Protein AF-A0A953U7W6-F1 (afdb_monomer)

Secondary structure (DSSP, 8-state):
-EEE-HHHHHHHHHTT-HHHHHHH-SS-EEEEHHHHHHHHSSTTSHHHHHHHHHHHTTSEEEE----HHHHHHHHHHHT--HHHHHHHHHHHHTT-SEEE---HHHHHHHHHHT--EE-HHHHHHHHHHTTSS-HHHHHHHHHHHHHHS---HHHHHHHHHHHHS--

Nearest PDB structures (foldseek):
  7by2-assembly1_B-2  TM=7.318E-01  e=6.320E-03  Klebsiella pneumoniae
  5h4g-assembly1_B  TM=7.131E-01  e=9.684E-03  Pyrococcus horikoshii OT3
  7km3-assembly1_H  TM=3.844E-01  e=1.058E+00  Chlamydia trachomatis D/UW-3/CX
  4gyr-assembly1_B  TM=2.611E-01  e=1.116E+00  Granulibacter bethesdensis CGDNIH1
  8q42-assembly1_B  TM=3.174E-01  e=6.490E+00  Thermoanaerobacter brockii subsp. finnii Ako-1

Solvent-accessible surface area (backbone atoms only — not comparable to full-atom values): 8780 Å² total; per-residue (Å²): 67,36,27,29,19,43,63,14,50,47,42,26,27,63,34,69,40,43,67,63,50,63,73,71,45,93,50,58,37,34,29,22,54,59,21,51,48,66,50,50,65,54,83,81,45,72,30,22,52,52,52,48,49,33,42,76,70,62,61,33,40,80,45,80,70,80,62,58,68,60,27,55,47,44,22,67,78,51,70,39,53,70,33,47,21,35,21,53,51,42,28,62,75,67,61,32,69,28,33,32,41,60,49,69,49,56,44,51,50,28,63,77,70,71,45,51,68,38,32,41,67,53,50,52,49,52,39,33,59,70,62,78,38,54,49,71,56,48,53,53,33,50,51,42,35,60,75,73,48,95,71,55,67,70,59,53,53,55,50,49,58,60,43,68,49,81,104

Sequence (167 aa):
MIVFDASTLILIAKAELLDLFLAEIALKAAIPMEVAKECCGVRKSLDALLIQKALDELRLKVIAVKNRKLVGKLQGDFGLGRGEAEAIVLALAEKAQVLGIDDKNGINACKLLGIPFTTAIGILVRSREKGLLASSEALTKLTALAKHGRYKESILEDARRKLETRP

Mean predicted aligned error: 3.25 Å

Structure (mmCIF, N/CA/C/O backbone):
data_AF-A0A953U7W6-F1
#
_entry.id   AF-A0A953U7W6-F1
#
loop_
_atom_site.group_PDB
_atom_site.id
_atom_site.type_symbol
_atom_site.label_atom_id
_atom_site.label_alt_id
_atom_site.label_comp_id
_atom_site.label_asym_id
_atom_site.label_entity_id
_atom_site.label_seq_id
_atom_site.pdbx_PDB_ins_code
_atom_site.Cartn_x
_atom_site.Cartn_y
_atom_site.Cartn_z
_atom_site.occupancy
_atom_site.B_iso_or_equiv
_atom_site.auth_seq_id
_atom_site.auth_comp_id
_atom_site.auth_asym_id
_atom_site.auth_atom_id
_atom_site.pdbx_PDB_model_num
ATOM 1 N N . MET A 1 1 ? -4.383 -8.388 -8.190 1.00 94.62 1 MET A N 1
ATOM 2 C CA . MET A 1 1 ? -3.551 -8.115 -7.015 1.00 94.62 1 MET A CA 1
ATOM 3 C C . MET A 1 1 ? -3.542 -6.640 -6.655 1.00 94.62 1 MET A C 1
ATOM 5 O O . MET A 1 1 ? -3.856 -5.813 -7.507 1.00 94.62 1 MET A O 1
ATOM 9 N N . ILE A 1 2 ? -3.124 -6.347 -5.427 1.00 97.88 2 ILE A N 1
ATOM 10 C CA . ILE A 1 2 ? -2.581 -5.054 -5.015 1.00 97.88 2 ILE A CA 1
ATOM 11 C C . ILE A 1 2 ? -1.050 -5.123 -5.051 1.00 97.88 2 ILE A C 1
ATOM 13 O O . ILE A 1 2 ? -0.464 -6.137 -4.663 1.00 97.88 2 ILE A O 1
ATOM 17 N N . VAL A 1 3 ? -0.410 -4.063 -5.535 1.00 98.38 3 VAL A N 1
ATOM 18 C CA . VAL A 1 3 ? 1.039 -3.858 -5.396 1.00 98.38 3 VAL A CA 1
ATOM 19 C C . VAL A 1 3 ? 1.258 -2.727 -4.401 1.00 98.38 3 VAL A C 1
ATOM 21 O O . VAL A 1 3 ? 0.439 -1.818 -4.347 1.00 98.38 3 VAL A O 1
ATOM 24 N N . PHE A 1 4 ? 2.327 -2.774 -3.616 1.00 98.38 4 PHE A N 1
ATOM 25 C CA . PHE A 1 4 ? 2.705 -1.687 -2.718 1.00 98.38 4 PHE A CA 1
ATOM 26 C C . PHE A 1 4 ? 4.072 -1.114 -3.076 1.00 98.38 4 PHE A C 1
ATOM 28 O O . PHE A 1 4 ? 5.003 -1.854 -3.411 1.00 98.38 4 PHE A O 1
ATOM 35 N N . ASP A 1 5 ? 4.189 0.204 -2.972 1.00 97.62 5 ASP A N 1
ATOM 36 C CA . ASP A 1 5 ? 5.468 0.861 -2.762 1.00 97.62 5 ASP A CA 1
ATOM 37 C C . ASP A 1 5 ? 5.883 0.790 -1.275 1.00 97.62 5 ASP A C 1
ATOM 39 O O . ASP A 1 5 ? 5.157 0.266 -0.423 1.00 97.62 5 ASP A O 1
ATOM 43 N N . ALA A 1 6 ? 7.074 1.299 -0.953 1.00 96.25 6 ALA A N 1
ATOM 44 C CA . ALA A 1 6 ? 7.547 1.320 0.428 1.00 96.25 6 ALA A CA 1
ATOM 45 C C . ALA A 1 6 ? 6.770 2.326 1.287 1.00 96.25 6 ALA A C 1
ATOM 47 O O . ALA A 1 6 ? 6.458 2.022 2.438 1.00 96.25 6 ALA A O 1
ATOM 48 N N . SER A 1 7 ? 6.424 3.496 0.737 1.00 93.81 7 SER A N 1
ATOM 49 C CA . SER A 1 7 ? 5.806 4.578 1.505 1.00 93.81 7 SER A CA 1
ATOM 50 C C . SER A 1 7 ? 4.478 4.142 2.124 1.00 93.81 7 SER A C 1
ATOM 52 O O . SER A 1 7 ? 4.327 4.185 3.349 1.00 93.81 7 SER A O 1
ATOM 54 N N . THR A 1 8 ? 3.554 3.618 1.318 1.00 97.19 8 THR A N 1
ATOM 55 C CA . THR A 1 8 ? 2.254 3.152 1.796 1.00 97.19 8 THR A CA 1
ATOM 56 C C . THR A 1 8 ? 2.407 1.956 2.719 1.00 97.19 8 THR A C 1
ATOM 58 O O . THR A 1 8 ? 1.775 1.930 3.775 1.00 97.19 8 THR A O 1
ATOM 61 N N . LEU A 1 9 ? 3.249 0.978 2.360 1.00 97.31 9 LEU A N 1
ATOM 62 C CA . LEU A 1 9 ? 3.408 -0.242 3.151 1.00 97.31 9 LEU A CA 1
ATOM 63 C C . LEU A 1 9 ? 3.933 0.051 4.560 1.00 97.31 9 LEU A C 1
ATOM 65 O O . LEU A 1 9 ? 3.394 -0.457 5.544 1.00 97.31 9 LEU A O 1
ATOM 69 N N . ILE A 1 10 ? 4.953 0.904 4.664 1.00 95.75 10 ILE A N 1
ATOM 70 C CA . ILE A 1 10 ? 5.526 1.322 5.943 1.00 95.75 10 ILE A CA 1
ATOM 71 C C . ILE A 1 10 ? 4.491 2.105 6.753 1.00 95.75 10 ILE A C 1
ATOM 73 O O . ILE A 1 10 ? 4.347 1.869 7.951 1.00 95.75 10 ILE A O 1
ATOM 77 N N . LEU A 1 11 ? 3.739 3.014 6.126 1.00 96.88 11 LEU A N 1
ATOM 78 C CA . LEU A 1 11 ? 2.732 3.822 6.818 1.00 96.88 11 LEU A CA 1
ATOM 79 C C . LEU A 1 11 ? 1.598 2.971 7.398 1.00 96.88 11 LEU A C 1
ATOM 81 O O . LEU A 1 11 ? 1.262 3.133 8.572 1.00 96.88 11 LEU A O 1
ATOM 85 N N . ILE A 1 12 ? 1.044 2.028 6.629 1.00 97.31 12 ILE A N 1
ATOM 86 C CA . ILE A 1 12 ? -0.002 1.132 7.145 1.00 97.31 12 ILE A CA 1
ATOM 87 C C . ILE A 1 12 ? 0.544 0.144 8.181 1.00 97.31 12 ILE A C 1
ATOM 89 O O . ILE A 1 12 ? -0.189 -0.235 9.090 1.00 97.31 12 ILE A O 1
ATOM 93 N N . ALA A 1 13 ? 1.821 -0.244 8.106 1.00 96.38 13 ALA A N 1
ATOM 94 C CA . ALA A 1 13 ? 2.460 -1.049 9.145 1.00 96.38 13 ALA A CA 1
ATOM 95 C C . ALA A 1 13 ? 2.645 -0.250 10.446 1.00 96.38 13 ALA A C 1
ATOM 97 O O . ALA A 1 13 ? 2.294 -0.736 11.516 1.00 96.38 13 ALA A O 1
ATOM 98 N N . LYS A 1 14 ? 3.113 1.003 10.364 1.00 95.06 14 LYS A N 1
ATOM 99 C CA . LYS A 1 14 ? 3.263 1.906 11.521 1.00 95.06 14 LYS A CA 1
ATOM 100 C C . LYS A 1 14 ? 1.932 2.278 12.168 1.00 95.06 14 LYS A C 1
ATOM 102 O O . LYS A 1 14 ? 1.887 2.510 13.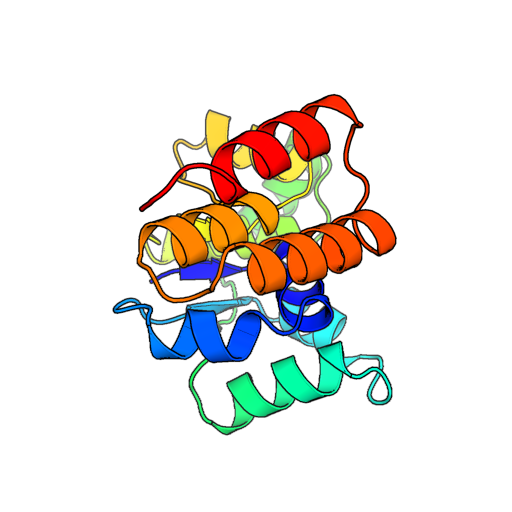370 1.00 95.06 14 LYS A O 1
ATOM 107 N N . ALA A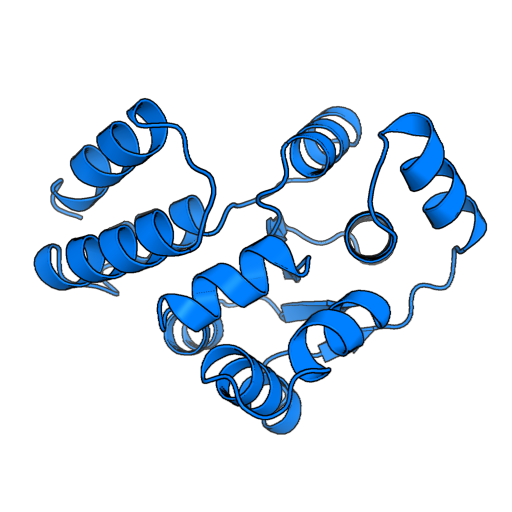 1 15 ? 0.864 2.339 11.380 1.00 95.81 15 ALA A N 1
ATOM 108 C CA . ALA A 1 15 ? -0.489 2.496 11.892 1.00 95.81 15 ALA A CA 1
ATOM 109 C C . ALA A 1 15 ? -1.091 1.171 12.389 1.00 95.81 15 ALA A C 1
ATOM 111 O O . ALA A 1 15 ? -2.235 1.172 12.814 1.00 95.81 15 ALA A O 1
ATOM 112 N N . GLU A 1 16 ? -0.378 0.040 12.333 1.00 95.44 16 GLU A N 1
ATOM 113 C CA . GLU A 1 16 ? -0.900 -1.290 12.688 1.00 95.44 16 GLU A CA 1
ATOM 114 C C . GLU A 1 16 ? -2.200 -1.637 11.930 1.00 95.44 16 GLU A C 1
ATOM 116 O O . GLU A 1 16 ? -3.122 -2.245 12.469 1.00 95.44 16 GLU A O 1
ATOM 121 N N . LEU A 1 17 ? -2.294 -1.201 10.673 1.00 96.44 17 LEU A N 1
ATOM 122 C CA . LEU A 1 17 ? -3.393 -1.500 9.751 1.00 96.44 17 LEU A CA 1
ATOM 123 C C . LEU A 1 17 ? -3.050 -2.648 8.798 1.00 96.44 17 LEU A C 1
ATOM 125 O O . LEU A 1 17 ? -3.953 -3.206 8.185 1.00 96.44 17 LEU A O 1
ATOM 129 N N . LEU A 1 18 ? -1.764 -2.989 8.650 1.00 96.75 18 LEU A N 1
ATOM 130 C CA . LEU A 1 18 ? -1.296 -3.970 7.669 1.00 96.75 18 LEU A CA 1
ATOM 131 C C . LEU A 1 18 ? -1.962 -5.342 7.839 1.00 96.75 18 LEU A C 1
ATOM 133 O O . LEU A 1 18 ? -2.480 -5.887 6.867 1.00 96.75 18 LEU A O 1
ATOM 137 N N . ASP A 1 19 ? -1.964 -5.890 9.057 1.00 94.56 19 ASP A N 1
ATOM 138 C CA . ASP A 1 19 ? -2.521 -7.222 9.320 1.00 94.56 19 ASP A CA 1
ATOM 139 C C . ASP A 1 19 ? -4.033 -7.258 9.069 1.00 94.56 19 ASP A C 1
ATOM 141 O O . ASP A 1 19 ? -4.504 -8.130 8.340 1.00 94.56 19 ASP A O 1
ATOM 145 N N . LEU A 1 20 ? -4.764 -6.258 9.573 1.00 95.12 20 LEU A N 1
ATOM 146 C CA . LEU A 1 20 ? -6.202 -6.095 9.340 1.00 95.12 20 LEU A CA 1
ATOM 147 C C . LEU A 1 20 ? -6.522 -5.961 7.844 1.00 95.12 20 LEU A C 1
ATOM 149 O O . LEU A 1 20 ? -7.401 -6.639 7.322 1.00 95.12 20 LEU A O 1
ATOM 153 N N . PHE A 1 21 ? -5.778 -5.120 7.129 1.00 95.56 21 PHE A N 1
ATOM 154 C CA . PHE A 1 21 ? -5.987 -4.907 5.702 1.00 95.56 21 PHE A CA 1
ATOM 155 C C . PHE A 1 21 ? -5.719 -6.171 4.876 1.00 95.56 21 PHE A C 1
ATOM 157 O O . PHE A 1 21 ? -6.505 -6.503 3.990 1.00 95.56 21 PHE A O 1
ATOM 164 N N . LEU A 1 22 ? -4.617 -6.877 5.152 1.00 95.38 22 LEU A N 1
ATOM 165 C CA . LEU A 1 22 ? -4.250 -8.092 4.422 1.00 95.38 22 LEU A CA 1
ATOM 166 C C . LEU A 1 22 ? -5.182 -9.271 4.723 1.00 95.38 22 LEU A C 1
ATOM 168 O O . LEU A 1 22 ? -5.339 -10.129 3.859 1.00 95.38 22 LEU A O 1
ATOM 172 N N . ALA A 1 23 ? -5.793 -9.323 5.910 1.00 93.50 23 ALA A N 1
ATOM 173 C CA . ALA A 1 23 ? -6.788 -10.341 6.246 1.00 93.50 23 ALA A CA 1
ATOM 174 C C . ALA A 1 23 ? -8.094 -10.166 5.447 1.00 93.50 23 ALA A C 1
ATOM 176 O O . ALA A 1 23 ? -8.705 -11.148 5.037 1.00 93.50 23 ALA A O 1
ATOM 177 N N . GLU A 1 24 ? -8.488 -8.919 5.185 1.00 93.06 24 GLU A N 1
ATOM 178 C CA . GLU A 1 24 ? -9.791 -8.575 4.597 1.00 93.06 24 GLU A CA 1
ATOM 179 C C . GLU A 1 24 ? -9.760 -8.370 3.077 1.00 93.06 24 GLU A C 1
ATOM 181 O O . GLU A 1 24 ? -10.796 -8.289 2.404 1.00 93.06 24 GLU A O 1
ATOM 186 N N . ILE A 1 25 ? -8.572 -8.229 2.492 1.00 91.88 25 ILE A N 1
ATOM 187 C CA . ILE A 1 25 ? -8.444 -8.022 1.056 1.00 91.88 25 ILE A CA 1
ATOM 188 C C . ILE A 1 25 ? -8.568 -9.353 0.298 1.00 91.88 25 ILE A C 1
ATOM 190 O O . ILE A 1 25 ? -7.769 -10.269 0.443 1.00 91.88 25 ILE A O 1
ATOM 194 N N . ALA A 1 26 ? -9.526 -9.432 -0.629 1.00 91.19 26 ALA A N 1
ATOM 195 C CA . ALA A 1 26 ? -9.672 -10.585 -1.528 1.00 91.19 26 ALA A CA 1
ATOM 196 C C . ALA A 1 26 ? -8.567 -10.676 -2.608 1.00 91.19 26 ALA A C 1
ATOM 198 O O . ALA A 1 26 ? -8.529 -11.609 -3.411 1.00 91.19 26 ALA A O 1
ATOM 199 N N . LEU A 1 27 ? -7.685 -9.676 -2.687 1.00 91.69 27 LEU A N 1
ATOM 200 C CA . LEU A 1 27 ? -6.626 -9.583 -3.685 1.00 91.69 27 LEU A CA 1
ATOM 201 C C . LEU A 1 27 ? -5.315 -10.101 -3.107 1.00 91.69 27 LEU A C 1
ATOM 203 O O . LEU A 1 27 ? -4.928 -9.742 -2.004 1.00 91.69 27 LEU A O 1
ATOM 207 N N . LYS A 1 28 ? -4.549 -10.833 -3.919 1.00 95.69 28 LYS A N 1
ATOM 208 C CA . LYS A 1 28 ? -3.135 -11.103 -3.613 1.00 95.69 28 LYS A CA 1
ATOM 209 C C . LYS A 1 28 ? -2.384 -9.779 -3.441 1.00 95.69 28 LYS A C 1
ATOM 211 O O . LYS A 1 28 ? -2.594 -8.881 -4.260 1.00 95.69 28 LYS A O 1
ATOM 216 N N . ALA A 1 29 ? -1.497 -9.686 -2.455 1.00 97.56 29 ALA A N 1
ATOM 217 C CA . ALA A 1 29 ? -0.631 -8.531 -2.249 1.00 97.56 29 ALA A CA 1
ATOM 218 C C . ALA A 1 29 ? 0.815 -8.834 -2.658 1.00 97.56 29 ALA A C 1
ATOM 220 O O . ALA A 1 29 ? 1.325 -9.932 -2.413 1.00 97.56 29 ALA A O 1
ATOM 221 N N . ALA A 1 30 ? 1.483 -7.861 -3.278 1.00 98.06 30 ALA A N 1
ATOM 222 C CA . ALA A 1 30 ? 2.879 -7.991 -3.668 1.00 98.06 30 ALA A CA 1
ATOM 223 C C . ALA A 1 30 ? 3.679 -6.695 -3.509 1.00 98.06 30 ALA A C 1
ATOM 225 O O . ALA A 1 30 ? 3.128 -5.597 -3.538 1.00 98.06 30 ALA A O 1
ATOM 226 N N . ILE A 1 31 ? 4.995 -6.848 -3.407 1.00 98.25 31 ILE A N 1
ATOM 227 C CA . ILE A 1 31 ? 5.981 -5.767 -3.447 1.00 98.25 31 ILE A CA 1
ATOM 228 C C . ILE A 1 31 ? 7.126 -6.123 -4.393 1.00 98.25 31 ILE A C 1
ATOM 230 O O . ILE A 1 31 ? 7.453 -7.304 -4.551 1.00 98.25 31 ILE A O 1
ATOM 234 N N . PRO A 1 32 ? 7.778 -5.132 -5.016 1.00 97.75 32 PRO A N 1
ATOM 235 C CA . PRO A 1 32 ? 9.013 -5.374 -5.737 1.00 97.75 32 PRO A CA 1
ATOM 236 C C . PRO A 1 32 ? 10.197 -5.608 -4.786 1.00 97.75 32 PRO A C 1
ATOM 238 O O . PRO A 1 32 ? 10.163 -5.278 -3.599 1.00 97.75 32 PRO A O 1
ATOM 241 N N . MET A 1 33 ? 11.281 -6.159 -5.335 1.00 95.25 33 MET A N 1
ATOM 242 C CA . MET A 1 33 ? 12.498 -6.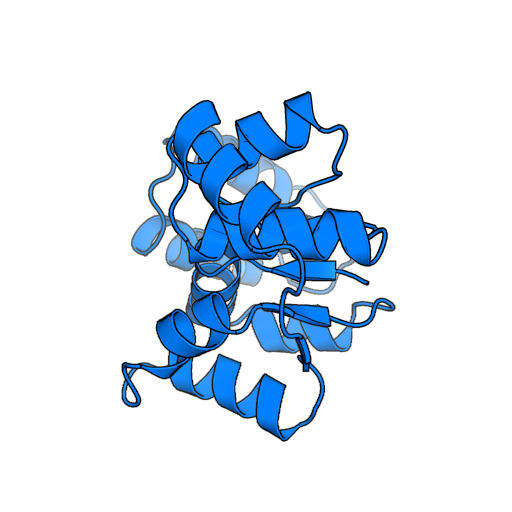481 -4.583 1.00 95.25 33 MET A CA 1
ATOM 243 C C . MET A 1 33 ? 13.100 -5.261 -3.873 1.00 95.25 33 MET A C 1
ATOM 245 O O . MET A 1 33 ? 13.544 -5.383 -2.734 1.00 95.25 33 MET A O 1
ATOM 249 N N . GLU A 1 34 ? 13.134 -4.094 -4.520 1.00 95.81 34 GLU A N 1
ATOM 250 C CA . GLU A 1 34 ? 13.730 -2.911 -3.893 1.00 95.81 34 GLU A CA 1
ATOM 251 C C . GLU A 1 34 ? 12.904 -2.398 -2.703 1.00 95.81 34 GLU A C 1
ATOM 253 O O . GLU A 1 34 ? 13.475 -2.043 -1.676 1.00 95.81 34 GLU A O 1
ATOM 258 N N . VAL A 1 35 ? 11.572 -2.477 -2.785 1.00 96.44 35 VAL A N 1
ATOM 259 C CA . VAL A 1 35 ? 10.672 -2.131 -1.669 1.00 96.44 35 VAL A CA 1
ATOM 260 C C . VAL A 1 35 ? 10.861 -3.091 -0.496 1.00 96.44 35 VAL A C 1
ATOM 262 O O . VAL A 1 35 ? 10.913 -2.652 0.649 1.00 96.44 35 VAL A O 1
ATOM 265 N N . ALA A 1 36 ? 11.033 -4.391 -0.760 1.00 95.44 36 ALA A N 1
ATOM 266 C CA . ALA A 1 36 ? 11.313 -5.367 0.293 1.00 95.44 36 ALA A CA 1
ATOM 267 C C . ALA A 1 36 ? 12.610 -5.034 1.050 1.00 95.44 36 ALA A C 1
ATOM 269 O O . ALA A 1 36 ? 12.649 -5.092 2.277 1.00 95.44 36 ALA A O 1
ATOM 270 N N . LYS A 1 37 ? 13.669 -4.633 0.334 1.00 93.06 37 LYS A N 1
ATOM 271 C CA . LYS A 1 37 ? 14.932 -4.217 0.963 1.00 93.06 37 LYS A CA 1
ATOM 272 C C . LYS A 1 37 ? 14.771 -2.957 1.804 1.00 93.06 37 LYS A C 1
ATOM 274 O O . LYS A 1 37 ? 15.330 -2.894 2.893 1.00 93.06 37 LYS A O 1
ATOM 279 N N . GLU A 1 38 ? 14.032 -1.974 1.301 1.00 92.81 38 GLU A N 1
ATOM 280 C CA . GLU A 1 38 ? 13.775 -0.725 2.018 1.00 92.81 38 GLU A CA 1
ATOM 281 C C . GLU A 1 38 ? 12.999 -0.983 3.317 1.00 92.81 38 GLU A C 1
ATOM 283 O O . GLU A 1 38 ? 13.402 -0.520 4.383 1.00 92.81 38 GLU A O 1
ATOM 288 N N . CYS A 1 39 ? 11.951 -1.806 3.250 1.00 90.25 39 CYS A N 1
ATOM 289 C CA . CYS A 1 39 ? 11.097 -2.112 4.397 1.00 90.25 39 CYS A CA 1
ATOM 290 C C . CYS A 1 39 ? 11.783 -3.007 5.442 1.00 90.25 39 CYS A C 1
ATOM 292 O O . CYS A 1 39 ? 11.564 -2.838 6.639 1.00 90.25 39 CYS A O 1
ATOM 294 N N . CYS A 1 40 ? 12.613 -3.962 5.013 1.00 83.88 40 CYS A N 1
ATOM 295 C CA . CYS A 1 40 ? 13.219 -4.964 5.899 1.00 83.88 40 CYS A CA 1
ATOM 296 C C . CYS A 1 40 ? 14.692 -4.674 6.249 1.00 83.88 40 CYS A C 1
ATOM 298 O O . CYS A 1 40 ? 15.312 -5.433 6.999 1.00 83.88 40 CYS A O 1
ATOM 300 N N . GLY A 1 41 ? 15.275 -3.592 5.721 1.00 72.31 41 GLY A N 1
ATOM 301 C CA . GLY A 1 41 ? 16.678 -3.232 5.941 1.00 72.31 41 GLY A CA 1
ATOM 302 C C . GLY A 1 41 ? 16.996 -2.866 7.395 1.00 72.31 41 GLY A C 1
ATOM 303 O O . GLY A 1 41 ? 18.082 -3.170 7.889 1.00 72.31 41 GLY A O 1
ATOM 304 N N . VAL A 1 42 ? 16.034 -2.282 8.118 1.00 67.31 42 VAL A N 1
ATOM 305 C CA . VAL A 1 42 ? 16.181 -1.891 9.529 1.00 67.31 42 VAL A CA 1
ATOM 306 C C . VAL A 1 42 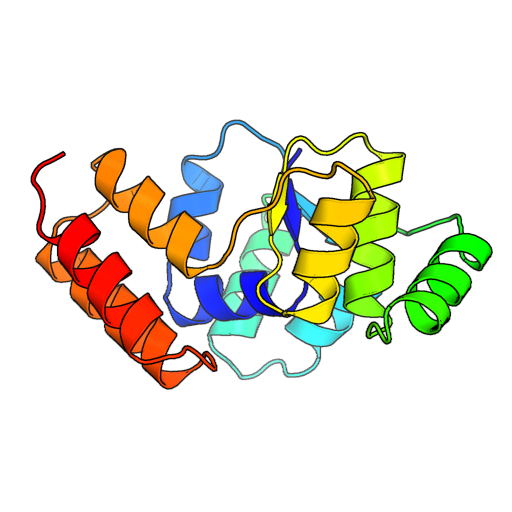? 15.399 -2.861 10.417 1.00 67.31 42 VAL A C 1
ATOM 308 O O . VAL A 1 42 ? 14.276 -2.594 10.829 1.00 67.31 42 VAL A O 1
ATOM 311 N N . ARG A 1 43 ? 16.011 -4.004 10.753 1.00 64.00 43 ARG A N 1
ATOM 312 C CA . ARG A 1 43 ? 15.383 -5.144 11.467 1.00 64.00 43 ARG A CA 1
ATOM 313 C C . ARG A 1 43 ? 14.903 -4.885 12.913 1.00 64.00 43 ARG A C 1
ATOM 315 O O . ARG A 1 43 ? 14.676 -5.838 13.651 1.00 64.00 43 ARG A O 1
ATOM 322 N N . LYS A 1 44 ? 14.796 -3.632 13.362 1.00 75.44 44 LYS A N 1
ATOM 323 C CA . LYS A 1 44 ? 14.448 -3.286 14.755 1.00 75.44 44 LYS A CA 1
ATOM 324 C C . LYS A 1 44 ? 13.208 -2.403 14.910 1.00 75.44 44 LYS A C 1
ATOM 326 O O . LYS A 1 44 ? 12.822 -2.142 16.045 1.00 75.44 44 LYS A O 1
ATOM 331 N N . SER A 1 45 ? 12.588 -1.929 13.827 1.00 86.56 45 SER A N 1
ATOM 332 C CA . SER A 1 45 ? 11.324 -1.189 13.926 1.00 86.56 45 SER A CA 1
ATOM 333 C C . SER A 1 45 ? 10.123 -2.142 13.941 1.00 86.56 45 SER A C 1
ATOM 335 O O . SER A 1 45 ? 10.158 -3.208 13.326 1.00 86.56 45 SER A O 1
ATOM 337 N N . LEU A 1 46 ? 9.048 -1.760 14.641 1.00 87.38 46 LEU A N 1
ATOM 338 C CA . LEU A 1 46 ? 7.806 -2.542 14.686 1.00 87.38 46 LEU A CA 1
ATOM 339 C C . LEU A 1 46 ? 7.222 -2.744 13.278 1.00 87.38 46 LEU A C 1
ATOM 341 O O . LEU A 1 46 ? 6.786 -3.839 12.943 1.00 87.38 46 LEU A O 1
ATOM 345 N N . ASP A 1 47 ? 7.279 -1.714 12.431 1.00 90.88 47 ASP A N 1
ATOM 346 C CA . ASP A 1 47 ? 6.849 -1.788 11.032 1.00 90.88 47 ASP A CA 1
ATOM 347 C C . ASP A 1 47 ? 7.623 -2.833 10.222 1.00 90.88 47 ASP A C 1
ATOM 349 O O . ASP A 1 47 ? 6.999 -3.644 9.539 1.00 90.88 47 ASP A O 1
ATOM 353 N N . ALA A 1 48 ? 8.953 -2.884 10.345 1.00 92.00 48 ALA A N 1
ATOM 354 C CA . ALA A 1 48 ? 9.761 -3.888 9.658 1.00 92.00 48 ALA A CA 1
ATOM 355 C C . ALA A 1 48 ? 9.408 -5.311 10.117 1.00 92.00 48 ALA A C 1
ATOM 357 O O . ALA A 1 48 ? 9.347 -6.220 9.291 1.00 92.00 48 ALA A O 1
ATOM 358 N N . LEU A 1 49 ? 9.129 -5.506 11.414 1.00 92.81 49 LEU A N 1
ATOM 359 C CA . LEU A 1 49 ? 8.703 -6.800 11.959 1.00 92.81 49 LEU A CA 1
ATOM 360 C C . LEU A 1 49 ? 7.326 -7.224 11.428 1.00 92.81 49 LEU A C 1
ATOM 362 O O . LEU A 1 49 ? 7.156 -8.379 11.045 1.00 92.81 49 LEU A O 1
ATOM 366 N N . LEU A 1 50 ? 6.360 -6.303 11.359 1.00 94.31 50 LEU A N 1
ATOM 367 C CA . LEU A 1 50 ? 5.027 -6.579 10.809 1.00 94.31 50 LEU A CA 1
ATOM 368 C C . LEU A 1 50 ? 5.086 -6.918 9.314 1.00 94.31 50 LEU A C 1
ATOM 370 O O . LEU A 1 50 ? 4.437 -7.862 8.865 1.00 94.31 50 LEU A O 1
ATOM 374 N N . ILE A 1 51 ? 5.894 -6.183 8.546 1.00 95.38 51 ILE A N 1
ATOM 375 C CA . ILE A 1 51 ? 6.086 -6.446 7.116 1.00 95.38 51 ILE A CA 1
ATOM 376 C C . ILE A 1 51 ? 6.789 -7.792 6.911 1.00 95.38 51 ILE A C 1
ATOM 378 O O . ILE A 1 51 ? 6.350 -8.582 6.076 1.00 95.38 51 ILE A O 1
ATOM 382 N N . GLN A 1 52 ? 7.829 -8.091 7.697 1.00 94.56 52 GLN A N 1
ATOM 383 C CA . GLN A 1 52 ? 8.523 -9.378 7.631 1.00 94.56 52 GLN A CA 1
ATOM 384 C C . GLN A 1 52 ? 7.582 -10.541 7.965 1.00 94.56 52 GLN A C 1
ATOM 386 O O . GLN A 1 52 ? 7.528 -11.505 7.211 1.00 94.56 52 GLN A O 1
ATOM 391 N N . LYS A 1 53 ? 6.765 -10.417 9.017 1.00 94.56 53 LYS A N 1
ATOM 392 C CA . LYS A 1 53 ? 5.734 -11.408 9.354 1.00 94.56 53 LYS A CA 1
ATOM 393 C C . LYS A 1 53 ? 4.771 -11.643 8.185 1.00 94.56 53 LYS A C 1
ATOM 395 O O . LYS A 1 53 ? 4.480 -12.787 7.854 1.00 94.56 53 LYS A O 1
ATOM 400 N N . ALA A 1 54 ? 4.300 -10.583 7.523 1.00 95.94 54 ALA A N 1
ATOM 401 C CA . ALA A 1 54 ? 3.411 -10.713 6.367 1.00 95.94 54 ALA A CA 1
ATOM 402 C C . ALA A 1 54 ? 4.076 -11.424 5.170 1.00 95.94 54 ALA A C 1
ATOM 404 O O . ALA A 1 54 ? 3.387 -12.116 4.414 1.00 95.94 54 ALA A O 1
ATOM 405 N N . LEU A 1 55 ? 5.393 -11.269 4.996 1.00 95.25 55 LEU A N 1
ATOM 406 C CA . LEU A 1 55 ? 6.178 -12.006 4.001 1.00 95.25 55 LEU A CA 1
ATOM 407 C C . LEU A 1 55 ? 6.335 -13.483 4.384 1.00 95.25 55 LEU A C 1
ATOM 409 O O . LEU A 1 55 ? 6.100 -14.353 3.545 1.00 95.25 55 LEU A O 1
ATOM 413 N N . ASP A 1 56 ? 6.688 -13.763 5.639 1.00 94.69 56 ASP A N 1
ATOM 414 C CA . ASP A 1 56 ? 6.910 -15.120 6.155 1.00 94.69 56 ASP A CA 1
ATOM 415 C C . ASP A 1 56 ? 5.618 -15.954 6.114 1.00 94.69 56 ASP A C 1
ATOM 417 O O . ASP A 1 56 ? 5.629 -17.125 5.739 1.00 94.69 56 ASP A O 1
ATOM 421 N N . GLU A 1 57 ? 4.478 -15.325 6.410 1.00 95.19 57 GLU A N 1
ATOM 422 C CA . GLU A 1 57 ? 3.138 -15.922 6.322 1.00 95.19 57 GLU A CA 1
ATOM 423 C C . GLU A 1 57 ? 2.573 -15.943 4.887 1.00 95.19 57 GLU A C 1
ATOM 425 O O . GLU A 1 57 ? 1.420 -16.319 4.677 1.00 95.19 57 GLU A O 1
ATOM 430 N N . LEU A 1 58 ? 3.354 -15.524 3.883 1.00 93.75 58 LEU A N 1
ATOM 431 C CA . LEU A 1 58 ? 2.978 -15.475 2.462 1.00 93.75 58 LEU A CA 1
ATOM 432 C C . LEU A 1 58 ? 1.733 -14.622 2.144 1.00 93.75 58 LEU A C 1
ATOM 434 O O . LEU A 1 58 ? 1.185 -14.718 1.037 1.00 93.75 58 LEU A O 1
ATOM 438 N N . ARG A 1 59 ? 1.312 -13.754 3.073 1.00 95.38 59 ARG A N 1
ATOM 439 C CA . ARG A 1 59 ? 0.255 -12.748 2.860 1.00 95.38 59 ARG A CA 1
ATOM 440 C C . ARG A 1 59 ? 0.727 -11.633 1.929 1.00 95.38 59 ARG A C 1
ATOM 442 O O . ARG A 1 59 ? -0.078 -11.054 1.202 1.00 95.38 59 ARG A O 1
ATOM 449 N N . LEU A 1 60 ? 2.035 -11.381 1.903 1.00 96.38 60 LEU A N 1
ATOM 450 C CA . LEU A 1 60 ? 2.708 -10.480 0.976 1.00 96.38 60 LEU A CA 1
ATOM 451 C C . LEU A 1 60 ? 3.774 -11.244 0.180 1.00 96.38 60 LEU A C 1
ATOM 453 O O . LEU A 1 60 ? 4.520 -12.044 0.737 1.00 96.38 60 LEU A O 1
ATOM 457 N N . LYS A 1 61 ? 3.862 -11.010 -1.135 1.00 97.31 61 LYS A N 1
ATOM 458 C CA . LYS A 1 61 ? 4.847 -11.677 -2.006 1.00 97.31 61 LYS A CA 1
ATOM 459 C C . LYS A 1 61 ? 5.854 -10.702 -2.594 1.00 97.31 61 LYS A C 1
ATOM 461 O O . LYS A 1 61 ? 5.473 -9.657 -3.112 1.00 97.31 61 LYS A O 1
ATOM 466 N N . VAL A 1 62 ? 7.128 -11.082 -2.604 1.00 97.62 62 VAL A N 1
ATOM 467 C CA . VAL A 1 62 ? 8.162 -10.331 -3.328 1.00 97.62 62 VAL A CA 1
ATOM 468 C C . VAL A 1 62 ? 8.207 -10.799 -4.780 1.00 97.62 62 VAL A C 1
ATOM 470 O O . VAL A 1 62 ? 8.386 -11.989 -5.041 1.00 97.62 62 VAL A O 1
ATOM 473 N N . ILE A 1 63 ? 8.064 -9.875 -5.732 1.00 97.44 63 ILE A N 1
ATOM 474 C CA . ILE A 1 63 ? 8.124 -10.171 -7.170 1.00 97.44 63 ILE A CA 1
ATOM 475 C C . ILE A 1 63 ? 9.251 -9.367 -7.818 1.00 97.44 63 ILE A C 1
ATOM 477 O O . ILE A 1 63 ? 9.357 -8.151 -7.671 1.00 97.44 63 ILE A O 1
ATOM 481 N N . ALA A 1 64 ? 10.120 -10.052 -8.558 1.00 94.81 64 ALA A N 1
ATOM 482 C CA . ALA A 1 64 ? 11.225 -9.409 -9.253 1.00 94.81 64 ALA A CA 1
ATOM 483 C C . ALA A 1 64 ? 10.748 -8.688 -10.523 1.00 94.81 64 ALA A C 1
ATOM 485 O O . ALA A 1 64 ? 10.179 -9.296 -11.431 1.00 94.81 64 ALA A O 1
ATOM 486 N N . VAL A 1 65 ? 11.064 -7.397 -10.629 1.00 96.25 65 VAL A N 1
ATOM 487 C CA . VAL A 1 65 ? 10.785 -6.604 -11.830 1.00 96.25 65 VAL A CA 1
ATOM 488 C C . VAL A 1 65 ? 11.799 -6.921 -12.928 1.00 96.25 65 VAL A C 1
ATOM 490 O O . VAL A 1 65 ? 13.003 -6.706 -12.766 1.00 96.25 65 VAL A O 1
ATOM 493 N N . LYS A 1 66 ? 11.306 -7.411 -14.072 1.00 92.56 66 LYS A N 1
ATOM 494 C CA . LYS A 1 66 ? 12.141 -7.781 -15.229 1.00 92.56 66 LYS A CA 1
ATOM 495 C C . LYS A 1 66 ? 12.503 -6.584 -16.112 1.00 92.56 66 LYS A C 1
ATOM 497 O O . LYS A 1 66 ? 13.626 -6.497 -16.602 1.00 92.56 66 LYS A O 1
ATOM 502 N N . ASN A 1 67 ? 11.579 -5.643 -16.315 1.00 94.94 67 ASN A N 1
ATOM 503 C CA . ASN A 1 67 ? 11.772 -4.532 -17.250 1.00 94.94 67 ASN A CA 1
ATOM 504 C C . ASN A 1 67 ? 12.574 -3.375 -16.628 1.00 94.94 67 ASN A C 1
ATOM 506 O O . ASN A 1 67 ? 12.033 -2.326 -16.287 1.00 94.94 67 ASN A O 1
ATOM 510 N N . ARG A 1 68 ? 13.891 -3.568 -16.501 1.00 95.25 68 ARG A N 1
ATOM 511 C CA . ARG A 1 68 ? 14.812 -2.570 -15.930 1.00 95.25 68 ARG A CA 1
ATOM 512 C C . ARG A 1 68 ? 14.888 -1.272 -16.738 1.00 95.25 68 ARG A C 1
ATOM 514 O O . ARG A 1 68 ? 15.079 -0.213 -16.152 1.00 95.25 68 ARG A O 1
ATOM 521 N N . LYS A 1 69 ? 14.691 -1.341 -18.060 1.00 97.00 69 LYS A N 1
ATOM 522 C CA . LYS A 1 69 ? 14.667 -0.154 -18.930 1.00 97.00 69 LYS A CA 1
ATOM 523 C C . LYS A 1 69 ? 13.490 0.759 -18.589 1.00 97.00 69 LYS A C 1
ATOM 525 O O . LYS A 1 69 ? 13.678 1.962 -18.454 1.00 97.00 69 LYS A O 1
ATOM 530 N N . LEU A 1 70 ? 12.296 0.185 -18.410 1.00 97.00 70 LEU A N 1
ATOM 531 C CA . LEU A 1 70 ? 11.115 0.959 -18.030 1.00 97.00 70 LEU A CA 1
ATOM 532 C C . LEU A 1 70 ? 11.250 1.551 -16.624 1.00 97.00 70 LEU A C 1
ATOM 534 O O . LEU A 1 70 ? 10.864 2.696 -16.432 1.00 97.00 70 LEU A O 1
ATOM 538 N N . VAL A 1 71 ? 11.854 0.819 -15.679 1.00 97.62 71 VAL A N 1
ATOM 539 C CA . VAL A 1 71 ? 12.161 1.359 -14.341 1.00 97.62 71 VAL A CA 1
ATOM 540 C C . VAL A 1 71 ? 13.005 2.629 -14.467 1.00 97.62 71 VAL A C 1
ATOM 542 O O . VAL A 1 71 ? 12.578 3.678 -14.001 1.00 97.62 71 VAL A O 1
ATOM 545 N N . GLY A 1 72 ? 14.144 2.567 -15.167 1.00 97.56 72 GLY A N 1
ATOM 546 C CA . GLY A 1 72 ? 15.015 3.735 -15.350 1.00 97.56 72 GLY A CA 1
ATOM 547 C C . GLY A 1 72 ? 14.324 4.902 -16.063 1.00 97.56 72 GLY A C 1
ATOM 548 O O . GLY A 1 72 ? 14.507 6.052 -15.673 1.00 97.56 72 GLY A O 1
ATOM 549 N N . LYS A 1 73 ? 13.472 4.611 -17.056 1.00 97.31 73 LYS A N 1
ATOM 550 C CA . LYS A 1 73 ? 12.670 5.635 -17.735 1.00 97.31 73 LYS A CA 1
ATOM 551 C C . LYS A 1 73 ? 11.707 6.335 -16.772 1.00 97.31 73 LYS A C 1
ATOM 553 O O . LYS A 1 73 ? 11.693 7.555 -16.727 1.00 97.31 73 LYS A O 1
ATOM 558 N N . LEU A 1 74 ? 10.947 5.584 -15.973 1.00 97.25 74 LEU A N 1
ATOM 559 C CA . LEU A 1 74 ? 10.011 6.170 -15.009 1.00 97.25 74 LEU A CA 1
ATOM 560 C C . LEU A 1 74 ? 10.725 6.975 -13.916 1.00 97.25 74 LEU A C 1
ATOM 562 O O . LEU A 1 74 ? 10.210 8.008 -13.496 1.00 97.25 74 LEU A O 1
ATOM 566 N N . GLN A 1 75 ? 11.919 6.548 -13.491 1.00 97.56 75 GLN A N 1
ATOM 567 C CA . GLN A 1 75 ? 12.746 7.342 -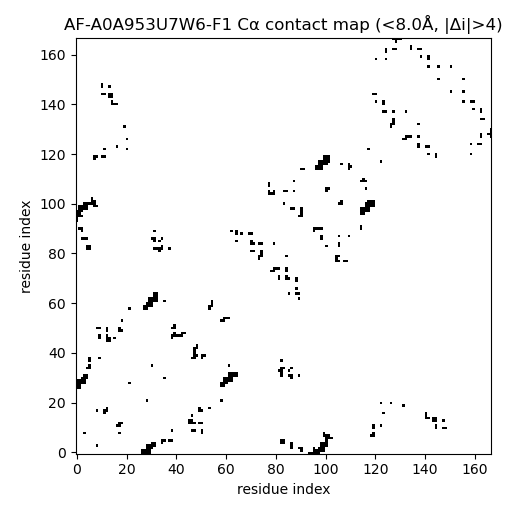12.580 1.00 97.56 75 GLN A CA 1
ATOM 568 C C . GLN A 1 75 ? 13.120 8.700 -13.186 1.00 97.56 75 GLN A C 1
ATOM 570 O O . GLN A 1 75 ? 13.010 9.710 -12.500 1.00 97.56 75 GLN A O 1
ATOM 575 N N . GLY A 1 76 ? 13.523 8.733 -14.461 1.00 96.62 76 GLY A N 1
ATOM 576 C CA . GLY A 1 76 ? 13.876 9.972 -15.157 1.00 96.62 76 GLY A CA 1
ATOM 577 C C . GLY A 1 76 ? 12.673 10.873 -15.442 1.00 96.62 76 GLY A C 1
ATOM 578 O O . GLY A 1 76 ? 12.701 12.052 -15.102 1.00 96.62 76 GLY A O 1
ATOM 579 N N . ASP A 1 77 ? 11.609 10.314 -16.020 1.00 96.12 77 ASP A N 1
ATOM 580 C CA . ASP A 1 77 ? 10.446 11.074 -16.497 1.00 96.12 77 ASP A CA 1
ATOM 581 C C . ASP A 1 77 ? 9.635 11.697 -15.346 1.00 96.12 77 ASP A C 1
ATOM 583 O O . ASP A 1 77 ? 9.065 12.776 -15.499 1.00 96.12 77 ASP A O 1
ATOM 587 N N . PHE A 1 78 ? 9.578 11.025 -14.190 1.00 95.00 78 PHE A N 1
ATOM 588 C CA . PHE A 1 78 ? 8.750 11.441 -13.051 1.00 95.00 78 PHE A CA 1
ATOM 589 C C . PHE A 1 78 ? 9.551 11.788 -11.790 1.00 95.00 78 PHE A C 1
ATOM 591 O O . PHE A 1 78 ? 8.955 12.197 -10.795 1.00 95.00 78 PHE A O 1
ATOM 598 N N . GLY A 1 79 ? 10.879 11.634 -11.801 1.00 96.12 79 GLY A N 1
ATOM 599 C CA . GLY A 1 79 ? 11.716 11.874 -10.622 1.00 96.12 79 GLY A CA 1
ATOM 600 C C . GLY A 1 79 ? 11.443 10.884 -9.487 1.00 96.12 79 GLY A C 1
ATOM 601 O O . GLY A 1 79 ? 11.352 11.295 -8.331 1.00 96.12 79 GLY A O 1
ATOM 602 N N . LEU A 1 80 ? 11.254 9.603 -9.820 1.00 96.44 80 LEU A N 1
ATOM 603 C CA . LEU A 1 80 ? 10.901 8.557 -8.854 1.00 96.44 80 LEU A CA 1
ATOM 604 C C . LEU A 1 80 ? 12.126 7.895 -8.229 1.00 96.44 80 LEU A C 1
ATOM 606 O O . LEU A 1 80 ? 13.150 7.652 -8.884 1.00 96.44 80 LEU A O 1
ATOM 610 N N . GLY A 1 81 ? 11.965 7.484 -6.973 1.00 96.19 81 GLY A N 1
ATOM 611 C CA . GLY A 1 81 ? 12.848 6.513 -6.348 1.00 96.19 81 GLY A CA 1
ATOM 612 C C . GLY A 1 81 ? 12.798 5.164 -7.072 1.00 96.19 81 GLY A C 1
ATOM 613 O O . GLY A 1 81 ? 11.828 4.816 -7.751 1.00 96.19 81 GLY A O 1
ATOM 614 N N . ARG A 1 82 ? 13.851 4.354 -6.917 1.00 96.19 82 ARG A N 1
ATOM 615 C CA . ARG A 1 82 ? 13.908 3.027 -7.551 1.00 96.19 82 ARG A CA 1
ATOM 616 C C . ARG A 1 82 ? 12.770 2.116 -7.084 1.00 96.19 82 ARG A C 1
ATOM 618 O O . ARG A 1 82 ? 12.190 1.421 -7.912 1.00 96.19 82 ARG A O 1
ATOM 625 N N . GLY A 1 83 ? 12.451 2.125 -5.788 1.00 96.50 83 GLY A N 1
ATOM 626 C CA . GLY A 1 83 ? 11.360 1.331 -5.216 1.00 96.50 83 GLY A CA 1
ATOM 627 C C . GLY A 1 83 ? 9.993 1.702 -5.793 1.00 96.50 83 GLY A C 1
ATOM 628 O O . GLY A 1 83 ? 9.256 0.819 -6.224 1.00 96.50 83 GLY A O 1
ATOM 629 N N . GLU A 1 84 ? 9.699 2.999 -5.891 1.00 97.38 84 GLU A N 1
ATOM 630 C CA . GLU A 1 84 ? 8.464 3.528 -6.488 1.00 97.38 84 GLU A CA 1
ATOM 631 C C . GLU A 1 84 ? 8.350 3.145 -7.967 1.00 97.38 84 GLU A C 1
ATOM 633 O O . GLU A 1 84 ? 7.334 2.605 -8.404 1.00 97.38 84 GLU A O 1
ATOM 638 N N . ALA A 1 85 ? 9.421 3.361 -8.738 1.00 98.00 85 ALA A N 1
ATOM 639 C CA . ALA A 1 85 ? 9.450 2.999 -10.148 1.00 98.00 85 ALA A CA 1
ATOM 640 C C . ALA A 1 85 ? 9.280 1.484 -10.343 1.00 98.00 85 ALA A C 1
ATOM 642 O O . ALA A 1 85 ? 8.510 1.058 -11.202 1.00 98.00 85 ALA A O 1
ATOM 643 N N . GLU A 1 86 ? 9.944 0.650 -9.535 1.00 98.25 86 GLU A N 1
ATOM 644 C CA . GLU A 1 86 ? 9.734 -0.800 -9.560 1.00 98.25 86 GLU A CA 1
ATOM 645 C C . GLU A 1 86 ? 8.286 -1.180 -9.216 1.00 98.25 86 GLU A C 1
ATOM 647 O O . GLU A 1 86 ? 7.728 -2.054 -9.880 1.00 98.25 86 GLU A O 1
ATOM 652 N N . ALA A 1 87 ? 7.654 -0.520 -8.242 1.00 98.44 87 ALA A N 1
ATOM 653 C CA . ALA A 1 87 ? 6.272 -0.799 -7.855 1.00 98.44 87 ALA A CA 1
ATOM 654 C C . ALA A 1 87 ? 5.288 -0.459 -8.987 1.00 98.44 87 ALA A C 1
ATOM 656 O O . ALA A 1 87 ? 4.405 -1.260 -9.297 1.00 98.44 87 ALA A O 1
ATOM 657 N N . ILE A 1 88 ? 5.495 0.666 -9.678 1.00 98.31 88 ILE A N 1
ATOM 658 C CA . ILE A 1 88 ? 4.708 1.053 -10.859 1.00 98.31 88 ILE A CA 1
ATOM 659 C C . ILE A 1 88 ? 4.913 0.065 -12.011 1.00 98.31 88 ILE A C 1
ATOM 661 O O . ILE A 1 88 ? 3.941 -0.400 -12.608 1.00 98.31 88 ILE A O 1
ATOM 665 N N . VAL A 1 89 ? 6.160 -0.307 -12.323 1.00 98.31 89 VAL A N 1
ATOM 666 C CA . VAL A 1 89 ? 6.432 -1.289 -13.387 1.00 98.31 89 VAL A CA 1
ATOM 667 C C . VAL A 1 89 ? 5.819 -2.646 -13.056 1.00 98.31 89 VAL A C 1
ATOM 669 O O . VAL A 1 89 ? 5.277 -3.298 -13.949 1.00 98.31 89 VAL A O 1
ATOM 672 N N . LEU A 1 90 ? 5.880 -3.072 -11.793 1.00 98.38 90 LEU A N 1
ATOM 673 C CA . LEU A 1 90 ? 5.253 -4.310 -11.345 1.00 98.38 90 LEU A CA 1
ATOM 674 C C . LEU A 1 90 ? 3.728 -4.241 -11.489 1.00 98.38 90 LEU A C 1
ATOM 676 O O . LEU A 1 90 ? 3.128 -5.175 -12.018 1.00 98.38 90 LEU A O 1
ATOM 680 N N . ALA A 1 91 ? 3.111 -3.127 -11.086 1.00 98.12 91 ALA A N 1
ATOM 681 C CA . ALA A 1 91 ? 1.676 -2.913 -11.232 1.00 98.12 91 ALA A CA 1
ATOM 682 C C . ALA A 1 91 ? 1.228 -2.988 -12.701 1.00 98.12 91 ALA A C 1
ATOM 684 O O . ALA A 1 91 ? 0.225 -3.632 -13.002 1.00 98.12 91 ALA A O 1
ATOM 685 N N . LEU A 1 92 ? 1.998 -2.404 -13.624 1.00 97.44 92 LEU A N 1
ATOM 686 C CA . LEU A 1 92 ? 1.735 -2.494 -15.063 1.00 97.44 92 LEU A CA 1
ATOM 687 C C . LEU A 1 92 ? 1.893 -3.922 -15.598 1.00 97.44 92 LEU A C 1
ATOM 689 O O . LEU A 1 92 ? 1.025 -4.409 -16.322 1.00 97.44 92 LEU A O 1
ATOM 693 N N . ALA A 1 93 ? 2.993 -4.594 -15.249 1.00 97.00 93 ALA A N 1
ATOM 694 C CA . ALA A 1 93 ? 3.310 -5.929 -15.753 1.00 97.00 93 ALA A CA 1
ATOM 695 C C . ALA A 1 93 ? 2.268 -6.971 -15.326 1.00 97.00 93 ALA A C 1
ATOM 697 O O . ALA A 1 93 ? 1.846 -7.794 -16.136 1.00 97.00 93 ALA A O 1
ATOM 698 N N . GLU A 1 94 ? 1.825 -6.898 -14.074 1.00 96.50 94 GLU A N 1
ATOM 699 C CA . GLU A 1 94 ? 0.862 -7.840 -13.504 1.00 96.50 94 GLU A CA 1
ATOM 700 C C . GLU A 1 94 ? -0.599 -7.384 -13.651 1.00 96.50 94 GLU A C 1
ATOM 702 O O . GLU A 1 94 ? -1.508 -8.044 -13.143 1.00 96.50 94 GLU A O 1
ATOM 707 N N . LYS A 1 95 ? -0.842 -6.246 -14.321 1.00 95.75 95 LYS A N 1
ATOM 708 C CA . LYS A 1 95 ? -2.168 -5.613 -14.431 1.00 95.75 95 LYS A CA 1
ATOM 709 C C . LYS A 1 95 ? -2.845 -5.502 -13.059 1.00 95.75 95 LYS A C 1
ATOM 711 O O . LYS A 1 95 ? -3.984 -5.936 -12.861 1.00 95.75 95 LYS A O 1
ATOM 716 N N . ALA A 1 96 ? -2.102 -4.982 -12.084 1.00 96.88 96 ALA A N 1
ATOM 717 C CA . ALA A 1 96 ? -2.584 -4.823 -10.723 1.00 96.88 96 ALA A CA 1
ATOM 718 C C . ALA A 1 96 ? -3.852 -3.962 -10.702 1.00 96.88 96 ALA A C 1
ATOM 720 O O . ALA A 1 96 ? -3.973 -2.982 -11.432 1.00 96.88 96 ALA A O 1
ATOM 721 N N . GLN A 1 97 ? -4.802 -4.337 -9.847 1.00 97.75 97 GLN A N 1
ATOM 722 C CA . GLN A 1 97 ? -6.070 -3.614 -9.728 1.00 97.75 97 GLN A CA 1
ATOM 723 C C . GLN A 1 97 ? -5.901 -2.301 -8.977 1.00 97.75 97 GLN A C 1
ATOM 725 O O . GLN A 1 97 ? -6.720 -1.405 -9.136 1.00 97.75 97 GLN A O 1
ATOM 730 N N . VAL A 1 98 ? -4.876 -2.214 -8.128 1.00 97.56 98 VAL A N 1
ATOM 731 C CA . VAL A 1 98 ? -4.534 -1.007 -7.389 1.00 97.56 98 VAL A CA 1
ATOM 732 C C . VAL A 1 98 ? -3.064 -1.050 -6.962 1.00 97.56 98 VAL A C 1
ATOM 734 O O . VAL A 1 98 ? -2.531 -2.121 -6.657 1.00 97.56 98 VAL A O 1
ATOM 737 N N . LEU A 1 99 ? -2.420 0.113 -6.941 1.00 98.44 99 LEU A N 1
ATOM 738 C CA . LEU A 1 99 ? -1.092 0.337 -6.374 1.00 98.44 99 LEU A CA 1
ATOM 739 C C . LEU A 1 99 ? -1.204 1.185 -5.097 1.00 98.44 99 LEU A C 1
ATOM 741 O O . LEU A 1 99 ? -1.773 2.272 -5.124 1.00 98.44 99 LEU A O 1
ATOM 745 N N . GLY A 1 100 ? -0.681 0.696 -3.977 1.00 98.31 100 GLY A N 1
ATOM 746 C CA . GLY A 1 100 ? -0.447 1.506 -2.785 1.00 98.31 100 GLY A CA 1
ATOM 747 C C . GLY A 1 100 ? 0.742 2.430 -3.015 1.00 98.31 100 GLY A C 1
ATOM 748 O O . GLY A 1 100 ? 1.842 1.919 -3.228 1.00 98.31 100 GLY A O 1
ATOM 749 N N . ILE A 1 101 ? 0.500 3.742 -3.037 1.00 97.81 101 ILE A N 1
ATOM 750 C CA . ILE A 1 101 ? 1.532 4.777 -3.148 1.00 97.81 101 ILE A CA 1
ATOM 751 C C . ILE A 1 101 ? 1.072 6.086 -2.490 1.00 97.81 101 ILE A C 1
ATOM 753 O O . ILE A 1 101 ? -0.021 6.581 -2.776 1.00 97.81 101 ILE A O 1
ATOM 757 N N . ASP A 1 102 ? 1.905 6.660 -1.618 1.00 96.12 102 ASP A N 1
ATOM 758 C CA . ASP A 1 102 ? 1.628 7.931 -0.928 1.00 96.12 102 ASP A CA 1
ATOM 759 C C . ASP A 1 102 ? 2.439 9.114 -1.490 1.00 96.12 102 ASP A C 1
ATOM 761 O O . ASP A 1 102 ? 2.043 10.269 -1.304 1.00 96.12 102 ASP A O 1
ATOM 765 N N . ASP A 1 103 ? 3.544 8.864 -2.204 1.00 93.75 103 ASP A N 1
ATOM 766 C CA . ASP A 1 103 ? 4.380 9.937 -2.753 1.00 93.75 103 ASP A CA 1
ATOM 767 C C . ASP A 1 103 ? 3.699 10.701 -3.902 1.00 93.75 103 ASP A C 1
ATOM 769 O O . ASP A 1 103 ? 3.041 10.134 -4.779 1.00 93.75 103 ASP A O 1
ATOM 773 N N . LYS A 1 104 ? 3.890 12.025 -3.932 1.00 94.19 104 LYS A N 1
ATOM 774 C CA . LYS A 1 104 ? 3.265 12.915 -4.919 1.00 94.19 104 LYS A CA 1
ATOM 775 C C . LYS A 1 104 ? 3.692 12.589 -6.353 1.00 94.19 104 LYS A C 1
ATOM 777 O O . LYS A 1 104 ? 2.839 12.596 -7.244 1.00 94.19 104 LYS A O 1
ATOM 782 N N . ASN A 1 105 ? 4.980 12.351 -6.594 1.00 96.50 105 ASN A N 1
ATOM 783 C CA . ASN A 1 105 ? 5.488 12.037 -7.928 1.00 96.50 105 ASN A CA 1
ATOM 784 C C . ASN A 1 105 ? 4.969 10.669 -8.371 1.00 96.50 105 ASN A C 1
ATOM 786 O O . ASN A 1 105 ? 4.480 10.528 -9.494 1.00 96.50 105 ASN A O 1
ATOM 790 N N . GLY A 1 106 ? 4.968 9.701 -7.454 1.00 97.12 106 GLY A N 1
ATOM 791 C CA . GLY A 1 106 ? 4.387 8.379 -7.663 1.00 97.12 106 GLY A CA 1
ATOM 792 C C . GLY A 1 106 ? 2.899 8.413 -8.027 1.00 97.12 106 GLY A C 1
ATOM 793 O O . GLY A 1 106 ? 2.476 7.809 -9.015 1.00 97.12 106 GLY A O 1
ATOM 794 N N . ILE A 1 107 ? 2.102 9.188 -7.287 1.00 96.88 107 ILE A N 1
ATOM 795 C CA . ILE A 1 107 ? 0.675 9.400 -7.565 1.00 96.88 107 ILE A CA 1
ATOM 796 C C . ILE A 1 107 ? 0.472 10.062 -8.935 1.00 96.88 107 ILE A C 1
ATOM 798 O O . ILE A 1 107 ? -0.422 9.667 -9.687 1.00 96.88 107 ILE A O 1
ATOM 802 N N . ASN A 1 108 ? 1.286 11.059 -9.290 1.00 97.50 108 ASN A N 1
ATOM 803 C CA . ASN A 1 108 ? 1.207 11.706 -10.602 1.00 97.50 108 ASN A CA 1
ATOM 804 C C . ASN A 1 108 ? 1.528 10.729 -11.740 1.00 97.50 108 ASN A C 1
ATOM 806 O O . ASN A 1 108 ? 0.825 10.725 -12.751 1.00 97.50 108 ASN A O 1
ATOM 810 N N . ALA A 1 109 ? 2.529 9.866 -11.555 1.00 97.69 109 ALA A N 1
ATOM 811 C CA . ALA A 1 109 ? 2.842 8.804 -12.501 1.00 97.69 109 ALA A CA 1
ATOM 812 C C . ALA A 1 109 ? 1.672 7.821 -12.652 1.00 97.69 109 ALA A C 1
ATOM 814 O O . ALA A 1 1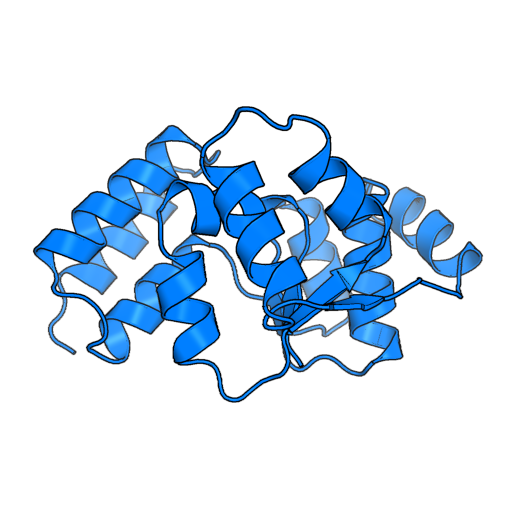09 ? 1.270 7.525 -13.775 1.00 97.69 109 ALA A O 1
ATOM 815 N N . CYS A 1 110 ? 1.051 7.389 -11.550 1.00 97.69 110 CYS A N 1
ATOM 816 C CA . CYS A 1 110 ? -0.128 6.519 -11.598 1.00 97.69 110 CYS A CA 1
ATOM 817 C C . CYS A 1 110 ? -1.281 7.153 -12.383 1.00 97.69 110 CYS A C 1
ATOM 819 O O . CYS A 1 110 ? -1.869 6.500 -13.243 1.00 97.69 110 CYS A O 1
ATOM 821 N N . LYS A 1 111 ? -1.562 8.440 -12.141 1.00 97.56 111 LYS A N 1
ATOM 822 C CA . LYS A 1 111 ? -2.594 9.190 -12.870 1.00 97.56 111 LYS A CA 1
ATOM 823 C C . LYS A 1 111 ? -2.310 9.255 -14.369 1.00 97.56 111 LYS A C 1
ATOM 825 O O . LYS A 1 111 ? -3.219 9.005 -15.153 1.00 97.56 111 LYS A O 1
ATOM 830 N N . LEU A 1 112 ? -1.072 9.562 -14.767 1.00 97.38 112 LEU A N 1
ATOM 831 C CA . LEU A 1 112 ? -0.712 9.658 -16.186 1.00 97.38 112 LEU A CA 1
ATOM 832 C C . LEU A 1 112 ? -0.760 8.294 -16.888 1.00 97.38 112 LEU A C 1
ATOM 834 O O . LEU A 1 112 ? -1.151 8.207 -18.047 1.00 97.38 112 LEU A O 1
ATOM 838 N N . LEU A 1 113 ? -0.378 7.232 -16.179 1.00 96.25 113 LEU A N 1
ATOM 839 C CA . LEU A 1 113 ? -0.322 5.866 -16.702 1.00 96.25 113 LEU A CA 1
ATOM 840 C C . LEU A 1 113 ? -1.663 5.118 -16.600 1.00 96.25 113 LEU A C 1
ATOM 842 O O . LEU A 1 113 ? -1.741 3.964 -17.017 1.00 96.25 113 LEU A O 1
ATOM 846 N N . GLY A 1 114 ? -2.707 5.741 -16.042 1.00 96.69 114 GLY A N 1
ATOM 847 C CA . GLY A 1 114 ? -4.022 5.119 -15.864 1.00 96.69 114 GLY A CA 1
ATOM 848 C C . GLY A 1 114 ? -4.036 3.969 -14.851 1.00 96.69 114 GLY A C 1
ATOM 849 O O . GLY A 1 114 ? -4.878 3.079 -14.944 1.00 96.69 114 GLY A O 1
ATOM 850 N N . ILE A 1 115 ? -3.103 3.965 -13.896 1.00 97.69 115 ILE A N 1
ATOM 851 C CA . ILE A 1 115 ? -3.008 2.945 -12.848 1.00 97.69 115 ILE A CA 1
ATOM 852 C C . ILE A 1 115 ? -3.874 3.390 -11.665 1.00 97.69 115 ILE A C 1
ATOM 854 O O . ILE A 1 115 ? -3.615 4.455 -11.093 1.00 97.69 115 ILE A O 1
ATOM 858 N N . PRO A 1 116 ? -4.880 2.600 -11.248 1.00 97.94 116 PRO A N 1
ATOM 859 C CA . PRO A 1 116 ? -5.605 2.889 -10.021 1.00 97.94 116 PRO A CA 1
ATOM 860 C C . PRO A 1 116 ? -4.652 2.839 -8.826 1.00 97.94 116 PRO A C 1
ATOM 862 O O . PRO A 1 116 ? -3.837 1.922 -8.711 1.00 97.94 116 PRO A O 1
ATOM 865 N N . PHE A 1 117 ? -4.766 3.796 -7.912 1.00 98.00 117 PHE A N 1
ATOM 866 C CA . PHE A 1 117 ? -3.909 3.862 -6.734 1.00 98.00 117 PHE A CA 1
ATOM 867 C C . PHE A 1 117 ? -4.712 4.058 -5.448 1.00 98.00 117 PHE A C 1
ATOM 869 O O . PHE A 1 117 ? -5.868 4.480 -5.472 1.00 98.00 117 PHE A O 1
ATOM 876 N N . THR A 1 118 ? -4.085 3.740 -4.320 1.00 97.56 118 THR A N 1
ATOM 877 C CA . THR A 1 118 ? -4.577 4.036 -2.973 1.00 97.56 118 THR A CA 1
ATOM 878 C C . THR A 1 118 ? -3.437 4.575 -2.121 1.00 97.56 118 THR A C 1
ATOM 880 O O . THR A 1 118 ? -2.280 4.248 -2.354 1.00 97.56 118 THR A O 1
ATOM 883 N N . THR A 1 119 ? -3.773 5.368 -1.112 1.00 97.62 119 THR A N 1
ATOM 884 C CA . THR A 1 119 ? -2.838 5.868 -0.094 1.00 97.62 119 THR A CA 1
ATOM 885 C C . THR A 1 119 ? -3.060 5.137 1.228 1.00 97.62 119 THR A C 1
ATOM 887 O O . THR A 1 119 ? -4.087 4.467 1.400 1.00 97.62 119 THR A O 1
ATOM 890 N N . ALA A 1 120 ? -2.157 5.298 2.195 1.00 98.06 120 ALA A N 1
ATOM 891 C CA . ALA A 1 120 ? -2.345 4.768 3.545 1.00 98.06 120 ALA A CA 1
ATOM 892 C C . ALA A 1 120 ? -3.600 5.350 4.224 1.00 98.06 120 ALA A C 1
ATOM 894 O O . ALA A 1 120 ? -4.368 4.618 4.851 1.00 98.06 120 ALA A O 1
ATOM 895 N N . ILE A 1 121 ? -3.867 6.647 4.028 1.00 97.69 121 ILE A N 1
ATOM 896 C CA . ILE A 1 121 ? -5.117 7.286 4.477 1.00 97.69 121 ILE A CA 1
ATOM 897 C C . ILE A 1 121 ? -6.331 6.678 3.764 1.00 97.69 121 ILE A C 1
ATOM 899 O O . ILE A 1 121 ? -7.338 6.396 4.408 1.00 97.69 121 ILE A O 1
ATOM 903 N N . GLY A 1 122 ? -6.244 6.438 2.452 1.00 97.12 122 GLY A N 1
ATOM 904 C CA . GLY A 1 122 ? -7.320 5.802 1.691 1.00 97.12 122 GLY A CA 1
ATOM 905 C C . GLY A 1 122 ? -7.636 4.392 2.192 1.00 97.12 122 GLY A C 1
ATOM 906 O O . GLY A 1 122 ? -8.805 4.030 2.315 1.00 97.12 122 GLY A O 1
ATOM 907 N N . ILE A 1 123 ? -6.604 3.623 2.555 1.00 97.56 123 ILE A N 1
ATOM 908 C CA . ILE A 1 123 ? -6.756 2.306 3.181 1.00 97.56 123 ILE A CA 1
ATOM 909 C C . ILE A 1 123 ? -7.479 2.432 4.524 1.00 97.56 123 ILE A C 1
ATOM 911 O O . ILE A 1 123 ? -8.456 1.723 4.746 1.00 97.56 123 ILE A O 1
ATOM 915 N N . LEU A 1 124 ? -7.055 3.355 5.391 1.00 97.88 124 LEU A N 1
ATOM 916 C CA . LEU A 1 124 ? -7.691 3.584 6.690 1.00 97.88 124 LEU A CA 1
ATOM 917 C C . LEU A 1 124 ? -9.178 3.946 6.553 1.00 97.88 124 LEU A C 1
ATOM 919 O O . LEU A 1 124 ? -10.026 3.324 7.196 1.00 97.88 124 LEU A O 1
ATOM 923 N N . VAL A 1 125 ? -9.495 4.925 5.702 1.00 96.75 125 VAL A N 1
ATOM 924 C CA . VAL A 1 125 ? -10.878 5.361 5.456 1.00 96.75 125 VAL A CA 1
ATOM 925 C C . VAL A 1 125 ? -11.722 4.193 4.962 1.00 96.75 125 VAL A C 1
ATOM 927 O O . VAL A 1 125 ? -12.782 3.920 5.520 1.00 96.75 125 VAL A O 1
ATOM 930 N N . ARG A 1 126 ? -11.219 3.426 3.993 1.00 94.62 126 ARG A N 1
ATOM 931 C CA . ARG A 1 126 ? -11.972 2.302 3.438 1.00 94.62 126 ARG A CA 1
ATOM 932 C C . ARG A 1 126 ? -12.136 1.141 4.416 1.00 94.62 126 ARG A C 1
ATOM 934 O O . ARG A 1 126 ? -13.158 0.460 4.381 1.00 94.62 126 ARG A O 1
ATOM 941 N N . SER A 1 127 ? -11.166 0.911 5.298 1.00 94.94 127 SER A N 1
ATOM 942 C CA . SER A 1 127 ? -11.312 -0.059 6.386 1.00 94.94 127 SER A CA 1
ATOM 943 C C . SER A 1 127 ? -12.418 0.355 7.358 1.00 94.94 127 SER A C 1
ATOM 945 O O . SER A 1 127 ? -13.206 -0.487 7.787 1.00 94.94 127 SER A O 1
ATOM 947 N N . ARG A 1 128 ? -12.537 1.655 7.655 1.00 94.88 128 ARG A N 1
ATOM 948 C CA . ARG A 1 128 ? -13.620 2.192 8.486 1.00 94.88 128 ARG A CA 1
ATOM 949 C C . ARG A 1 128 ? -14.989 2.066 7.811 1.00 94.88 128 ARG A C 1
ATOM 951 O O . ARG A 1 128 ? -15.923 1.600 8.458 1.00 94.88 128 ARG A O 1
ATOM 958 N N . GLU A 1 129 ? -15.093 2.417 6.531 1.00 93.31 129 GLU A N 1
ATOM 959 C CA . GLU A 1 129 ? -16.323 2.279 5.728 1.00 93.31 129 GLU A CA 1
ATOM 960 C C . GLU A 1 129 ? -16.805 0.824 5.642 1.00 93.31 129 GLU A C 1
ATOM 962 O O . GLU A 1 129 ? -18.000 0.559 5.618 1.00 93.31 129 GLU A O 1
ATOM 967 N N . LYS A 1 130 ? -15.881 -0.141 5.648 1.00 92.19 130 LYS A N 1
ATOM 968 C CA . LYS A 1 130 ? -16.204 -1.575 5.691 1.00 92.19 130 LYS A CA 1
ATOM 969 C C . LYS A 1 130 ? -16.590 -2.094 7.081 1.00 92.19 130 LYS A C 1
ATOM 971 O O . LYS A 1 130 ? -16.824 -3.288 7.231 1.00 92.19 130 LYS A O 1
ATOM 976 N N . GLY A 1 131 ? -16.615 -1.236 8.100 1.00 93.38 131 GLY A N 1
ATOM 977 C CA . GLY A 1 131 ? -16.922 -1.631 9.475 1.00 93.38 131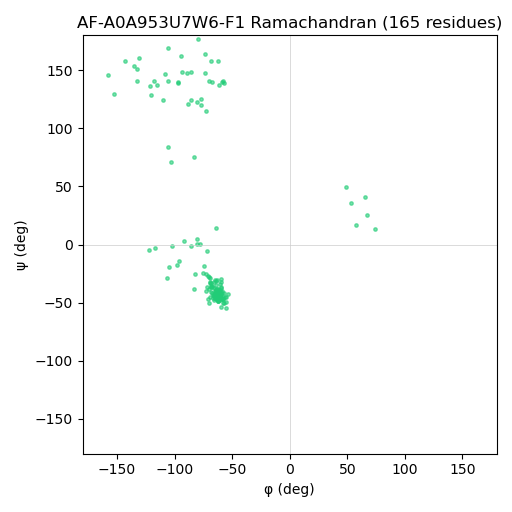 GLY A CA 1
ATOM 978 C C . GLY A 1 131 ? -15.803 -2.402 10.181 1.00 93.38 131 GLY A C 1
ATOM 979 O O . GLY A 1 131 ? -16.046 -2.947 11.252 1.00 93.38 131 GLY A O 1
ATOM 980 N N . LEU A 1 132 ? -14.583 -2.425 9.630 1.00 94.06 132 LEU A N 1
ATOM 981 C CA . LEU A 1 132 ? -13.446 -3.146 10.222 1.00 94.06 132 LEU A CA 1
ATOM 982 C C . LEU A 1 132 ? -12.860 -2.437 11.448 1.00 94.06 132 LEU A C 1
ATOM 984 O O . LEU A 1 132 ? -12.118 -3.037 12.214 1.00 94.06 132 LEU A O 1
ATOM 988 N N . LEU A 1 133 ? -13.157 -1.146 11.601 1.00 94.62 133 LEU A N 1
ATOM 989 C CA . LEU A 1 133 ? -12.647 -0.296 12.670 1.00 94.62 133 LEU A CA 1
ATOM 990 C C . LEU A 1 133 ? -13.800 0.491 13.283 1.00 94.62 133 LEU A C 1
ATOM 992 O O . LEU A 1 133 ? -14.658 1.018 12.564 1.00 94.62 133 LEU A O 1
ATOM 996 N N . ALA A 1 134 ? -13.787 0.648 14.604 1.00 94.62 134 ALA A N 1
ATOM 997 C CA . ALA A 1 134 ? -14.602 1.662 15.264 1.00 94.62 134 ALA A CA 1
ATOM 998 C C . ALA A 1 134 ? -14.081 3.070 14.921 1.00 94.62 134 ALA A C 1
ATOM 1000 O O . ALA A 1 134 ? -12.916 3.248 14.568 1.00 94.62 134 ALA A O 1
ATOM 1001 N N . SER A 1 135 ? -14.932 4.093 15.045 1.00 94.31 135 SER A N 1
ATOM 1002 C CA . SER A 1 135 ? -14.526 5.479 14.754 1.00 94.31 135 SER A CA 1
ATOM 1003 C C . SER A 1 135 ? -13.378 5.942 15.662 1.00 94.31 135 SER A C 1
ATOM 1005 O O . SER A 1 135 ? -12.399 6.499 15.173 1.00 94.31 135 SER A O 1
ATOM 1007 N N . SER A 1 136 ? -13.433 5.616 16.959 1.00 95.25 136 SER A N 1
ATOM 1008 C CA . SER A 1 136 ? -12.357 5.915 17.913 1.00 95.25 136 SER A CA 1
ATOM 1009 C C . SER A 1 136 ? -11.027 5.278 17.511 1.00 95.25 136 SER A C 1
ATOM 1011 O O . SER A 1 136 ? -10.008 5.963 17.479 1.00 95.25 136 SER A O 1
ATOM 1013 N N . GLU A 1 137 ? -11.041 3.995 17.142 1.00 96.00 137 GLU A N 1
ATOM 1014 C CA . GLU A 1 137 ? -9.847 3.295 16.676 1.00 96.00 137 GLU A CA 1
ATOM 1015 C C . GLU A 1 137 ? -9.309 3.935 15.396 1.00 96.00 137 GLU A C 1
ATOM 1017 O O . GLU A 1 137 ? -8.130 4.274 15.325 1.00 96.00 137 GLU A O 1
ATOM 1022 N N . ALA A 1 138 ? -10.169 4.192 14.411 1.00 96.81 138 ALA A N 1
ATOM 1023 C CA . ALA A 1 138 ? -9.753 4.796 13.155 1.00 96.81 138 ALA A CA 1
ATOM 1024 C C . ALA A 1 138 ? -9.104 6.181 13.351 1.00 96.81 138 ALA A C 1
ATOM 1026 O O . ALA A 1 138 ? -8.113 6.491 12.690 1.00 96.81 138 ALA A O 1
ATOM 1027 N N . LEU A 1 139 ? -9.589 6.991 14.297 1.00 97.12 139 LEU A N 1
ATOM 1028 C CA . LEU A 1 139 ? -8.974 8.275 14.655 1.00 97.12 139 LEU A CA 1
ATOM 1029 C C . LEU A 1 139 ? -7.598 8.112 15.326 1.00 97.12 139 LEU A C 1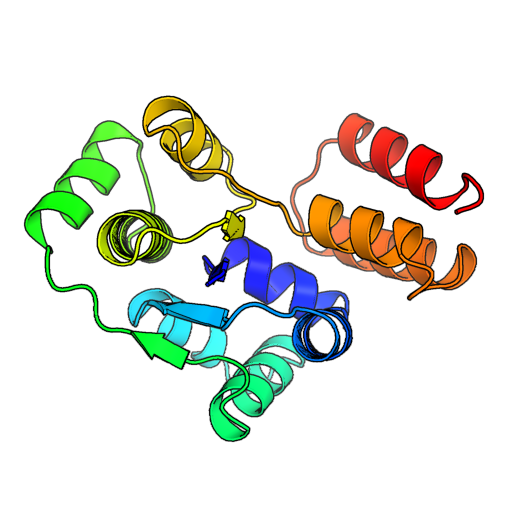
ATOM 1031 O O . LEU A 1 139 ? -6.682 8.897 15.054 1.00 97.12 139 LEU A O 1
ATOM 1035 N N . THR A 1 140 ? -7.404 7.076 16.149 1.00 97.31 140 THR A N 1
ATOM 1036 C CA . THR A 1 140 ? -6.076 6.730 16.689 1.00 97.31 140 THR A CA 1
ATOM 1037 C C . THR A 1 140 ? -5.116 6.352 15.562 1.00 97.31 140 THR A C 1
ATOM 1039 O O . THR A 1 140 ? -3.985 6.842 15.516 1.00 97.31 140 THR A O 1
ATOM 1042 N N . LYS A 1 141 ? -5.578 5.547 14.600 1.00 97.44 141 LYS A N 1
ATOM 1043 C CA . LYS A 1 141 ? -4.794 5.141 13.424 1.00 97.44 141 LYS A CA 1
ATOM 1044 C C . LYS A 1 141 ? -4.461 6.350 12.536 1.00 97.44 141 LYS A C 1
ATOM 1046 O O . LYS A 1 141 ? -3.323 6.478 12.090 1.00 97.44 141 LYS A O 1
ATOM 1051 N N . LEU A 1 142 ? -5.396 7.290 12.352 1.00 97.75 142 LEU A N 1
ATOM 1052 C CA . LEU A 1 142 ? -5.152 8.553 11.639 1.00 97.75 142 LEU A CA 1
ATOM 1053 C C . LEU A 1 142 ? -4.079 9.396 12.339 1.00 97.75 142 LEU A C 1
ATOM 1055 O O . LEU A 1 142 ? -3.212 9.955 11.674 1.00 97.75 142 LEU A O 1
ATOM 1059 N N . THR A 1 143 ? -4.094 9.444 13.673 1.00 96.56 143 THR A N 1
ATOM 1060 C CA . THR A 1 143 ? -3.060 10.136 14.461 1.00 96.56 143 THR A CA 1
ATOM 1061 C C . THR A 1 143 ? -1.681 9.499 14.256 1.00 96.56 143 THR A C 1
ATOM 1063 O O . THR A 1 143 ? -0.693 10.214 14.080 1.00 96.56 143 THR A O 1
ATOM 1066 N N . ALA A 1 144 ? -1.597 8.164 14.205 1.00 95.75 144 ALA A N 1
ATOM 1067 C CA . ALA A 1 144 ? -0.348 7.469 13.886 1.00 95.75 144 ALA A CA 1
ATOM 1068 C C . ALA A 1 144 ? 0.140 7.795 12.464 1.00 95.75 144 ALA A C 1
ATOM 1070 O O . ALA A 1 144 ? 1.319 8.096 12.269 1.00 95.75 144 ALA A O 1
ATOM 1071 N N . LEU A 1 145 ? -0.767 7.814 11.479 1.00 96.56 145 LEU A N 1
ATOM 1072 C CA . LEU A 1 145 ? -0.438 8.230 10.116 1.00 96.56 145 LEU A CA 1
ATOM 1073 C C . LEU A 1 145 ? 0.058 9.680 10.080 1.00 96.56 145 LEU A C 1
ATOM 1075 O O . LEU A 1 145 ? 1.101 9.928 9.489 1.00 96.56 145 LEU A O 1
ATOM 1079 N N . ALA A 1 146 ? -0.612 10.619 10.749 1.00 95.44 146 ALA A N 1
ATOM 1080 C CA . ALA A 1 146 ? -0.198 12.023 10.809 1.00 95.44 146 ALA A CA 1
ATOM 1081 C C . ALA A 1 146 ? 1.195 12.213 11.435 1.00 95.44 146 ALA A C 1
ATOM 1083 O O . ALA A 1 146 ? 1.951 13.082 11.010 1.00 95.44 146 ALA A O 1
ATOM 1084 N N . LYS A 1 147 ? 1.560 11.373 12.412 1.00 94.81 147 LYS A N 1
ATOM 1085 C CA . LYS A 1 147 ? 2.883 11.394 13.051 1.00 94.81 147 LYS A CA 1
ATOM 1086 C C . LYS A 1 147 ? 4.008 10.924 12.122 1.00 94.81 147 LYS A C 1
ATOM 1088 O O . LYS A 1 147 ? 5.145 11.369 12.269 1.00 94.81 147 LYS A O 1
ATOM 1093 N N . HIS A 1 148 ? 3.724 9.983 11.223 1.00 91.69 148 HIS A N 1
ATOM 1094 C CA . HIS A 1 148 ? 4.746 9.314 10.411 1.00 91.69 148 HIS A CA 1
ATOM 1095 C C . HIS A 1 148 ? 4.762 9.747 8.942 1.00 91.69 148 HIS A C 1
ATOM 1097 O O . HIS A 1 148 ? 5.814 9.699 8.306 1.00 91.69 148 HIS A O 1
ATOM 1103 N N . GLY A 1 149 ? 3.619 10.158 8.401 1.00 89.56 149 GLY A N 1
ATOM 1104 C CA . GLY A 1 149 ? 3.464 10.628 7.031 1.00 89.56 149 GLY A CA 1
ATOM 1105 C C . GLY A 1 149 ? 3.578 12.145 6.915 1.00 89.56 149 GLY A C 1
ATOM 1106 O O . GLY A 1 149 ? 3.455 12.885 7.887 1.00 89.56 149 GLY A O 1
ATOM 1107 N N . ARG A 1 150 ? 3.811 12.622 5.691 1.00 90.69 150 ARG A N 1
ATOM 1108 C CA . ARG A 1 150 ? 3.934 14.052 5.367 1.00 90.69 1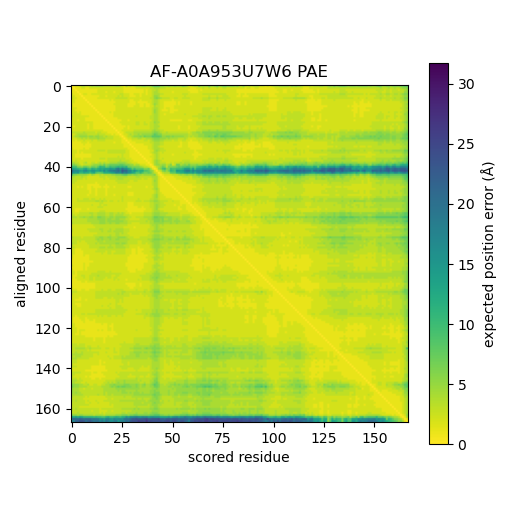50 ARG A CA 1
ATOM 1109 C C . ARG A 1 150 ? 2.654 14.548 4.704 1.00 90.69 150 ARG A C 1
ATOM 1111 O O . ARG A 1 150 ? 2.621 14.802 3.502 1.00 90.69 150 ARG A O 1
ATOM 1118 N N . TYR A 1 151 ? 1.588 14.644 5.487 1.00 92.25 151 TYR A N 1
ATOM 1119 C CA . TYR A 1 151 ? 0.282 15.074 4.992 1.00 92.25 151 TYR A CA 1
ATOM 1120 C C . TYR A 1 151 ? 0.080 16.575 5.177 1.00 92.25 151 TYR A C 1
ATOM 1122 O O . TYR A 1 151 ? 0.573 17.178 6.126 1.00 92.25 151 TYR A O 1
ATOM 1130 N N . LYS A 1 152 ? -0.677 17.181 4.260 1.00 93.31 152 LYS A N 1
ATOM 1131 C CA . LYS A 1 152 ? -1.221 18.525 4.474 1.00 93.31 152 LYS A CA 1
ATOM 1132 C C . LYS A 1 152 ? -2.366 18.443 5.476 1.00 93.31 152 LYS A C 1
ATOM 1134 O O . LYS A 1 152 ? -3.126 17.477 5.429 1.00 93.31 152 LYS A O 1
ATOM 1139 N N . GLU A 1 153 ? -2.548 19.491 6.275 1.00 93.69 153 GLU A N 1
ATOM 1140 C CA . GLU A 1 153 ? -3.632 19.552 7.265 1.00 93.69 153 GLU A CA 1
ATOM 1141 C C . GLU A 1 153 ? -5.004 19.281 6.635 1.00 93.69 153 GLU A C 1
ATOM 1143 O O . GLU A 1 153 ? -5.762 18.454 7.123 1.00 93.69 153 GLU A O 1
ATOM 1148 N N . SER A 1 154 ? -5.268 19.846 5.454 1.00 95.12 154 SER A N 1
ATOM 1149 C CA . SER A 1 154 ? -6.527 19.626 4.735 1.00 95.12 154 SER A CA 1
ATOM 1150 C C . SER A 1 154 ? -6.810 18.159 4.382 1.00 95.12 154 SER A C 1
ATOM 1152 O O . SER A 1 154 ? -7.970 17.762 4.314 1.00 95.12 154 SER A O 1
ATOM 1154 N N . ILE A 1 155 ? -5.775 17.338 4.164 1.00 94.31 155 ILE A N 1
ATOM 1155 C CA . ILE A 1 155 ? -5.932 15.896 3.909 1.00 94.31 155 ILE A CA 1
ATOM 1156 C C . ILE A 1 155 ? -6.317 15.178 5.207 1.00 94.31 155 ILE A C 1
ATOM 1158 O O . ILE A 1 155 ? -7.155 14.277 5.188 1.00 94.31 155 ILE A O 1
ATOM 1162 N N . LEU A 1 156 ? -5.720 15.577 6.333 1.00 96.12 156 LEU A N 1
ATOM 1163 C CA . LEU A 1 156 ? -6.023 15.010 7.646 1.00 96.12 156 LEU A CA 1
ATOM 1164 C C . LEU A 1 156 ? -7.432 15.391 8.108 1.00 96.12 156 LEU A C 1
ATOM 1166 O O . LEU A 1 156 ? -8.147 14.539 8.632 1.00 96.12 156 LEU A O 1
ATOM 1170 N N . GLU A 1 157 ? -7.853 16.633 7.874 1.00 96.06 157 GLU A N 1
ATOM 1171 C CA . GLU A 1 157 ? -9.210 17.098 8.167 1.00 96.06 157 GLU A CA 1
ATOM 1172 C C . GLU A 1 157 ? -10.266 16.362 7.334 1.00 96.06 157 GLU A C 1
ATOM 1174 O O . GLU A 1 157 ? -11.268 15.906 7.886 1.00 96.06 157 GLU A O 1
ATOM 1179 N N . ASP A 1 158 ? -10.045 16.203 6.023 1.00 96.38 158 ASP A N 1
ATOM 1180 C CA . ASP A 1 158 ? -10.947 15.437 5.150 1.00 96.38 158 ASP A CA 1
ATOM 1181 C C . ASP A 1 158 ? -11.049 13.972 5.598 1.00 96.38 158 ASP A C 1
ATOM 1183 O O . ASP A 1 158 ? -12.149 13.430 5.729 1.00 96.38 158 ASP A O 1
ATOM 1187 N N . ALA A 1 159 ? -9.910 13.345 5.912 1.00 96.06 159 ALA A N 1
ATOM 1188 C CA . ALA A 1 159 ? -9.882 11.988 6.441 1.00 96.06 159 ALA A CA 1
ATOM 1189 C C . ALA A 1 159 ? -10.651 11.889 7.764 1.00 96.06 159 ALA A C 1
ATOM 1191 O O . ALA A 1 159 ? -11.503 11.017 7.904 1.00 96.06 159 ALA A O 1
ATOM 1192 N N . ARG A 1 160 ? -10.414 12.801 8.715 1.00 96.75 160 ARG A N 1
ATOM 1193 C CA . ARG A 1 160 ? -11.107 12.826 10.012 1.00 96.75 160 ARG A CA 1
ATOM 1194 C C . ARG A 1 160 ? -12.622 12.884 9.836 1.00 96.75 160 ARG A C 1
ATOM 1196 O O . ARG A 1 160 ? -13.314 12.043 10.404 1.00 96.75 160 ARG A O 1
ATOM 1203 N N . ARG A 1 161 ? -13.119 13.803 8.998 1.00 95.44 161 ARG A N 1
ATOM 1204 C CA . ARG A 1 161 ? -14.559 13.926 8.709 1.00 95.44 161 ARG A CA 1
ATOM 1205 C C . ARG A 1 161 ? -15.137 12.606 8.209 1.00 95.44 161 ARG A C 1
ATOM 1207 O O . ARG A 1 161 ? -16.167 12.169 8.709 1.00 95.44 161 ARG A O 1
ATOM 1214 N N . LYS A 1 162 ? -14.445 11.940 7.278 1.00 94.94 162 LYS A N 1
ATOM 1215 C CA . LYS A 1 162 ? -14.869 10.639 6.736 1.00 94.94 162 LYS A CA 1
ATOM 1216 C C . LYS A 1 162 ? -14.901 9.537 7.798 1.00 94.94 162 LYS A C 1
ATOM 1218 O O . LYS A 1 162 ? -15.824 8.727 7.789 1.00 94.94 162 LYS A O 1
ATOM 1223 N N . LEU A 1 163 ? -13.945 9.518 8.728 1.00 94.94 163 LEU A N 1
ATOM 1224 C CA . LEU A 1 163 ? -13.862 8.505 9.792 1.00 94.94 163 LEU A CA 1
ATOM 1225 C C . LEU A 1 163 ? -14.921 8.664 10.898 1.00 94.94 163 LEU A C 1
ATOM 1227 O O . LEU A 1 163 ? -15.257 7.688 11.583 1.00 94.94 163 LEU A O 1
ATOM 1231 N N . GLU A 1 164 ? -15.423 9.883 11.090 1.00 91.75 164 GLU A N 1
ATOM 1232 C CA . GLU A 1 164 ? -16.479 10.215 12.055 1.00 91.75 164 GLU A CA 1
ATOM 1233 C C . GLU A 1 164 ? -17.882 9.927 11.506 1.00 91.75 164 GLU A C 1
ATOM 1235 O O . GLU A 1 164 ? -18.796 9.620 12.277 1.00 91.75 164 GLU A O 1
ATOM 1240 N N . THR A 1 165 ? -18.057 9.940 10.182 1.00 86.75 165 THR A N 1
ATOM 1241 C CA . THR A 1 165 ? -19.294 9.468 9.547 1.00 86.75 165 THR A CA 1
ATOM 1242 C C . THR A 1 165 ? -19.574 8.003 9.898 1.00 86.75 165 THR A C 1
ATOM 1244 O O . THR A 1 165 ? -18.669 7.166 9.988 1.00 86.75 165 THR A O 1
ATOM 1247 N N . ARG A 1 166 ? -20.851 7.681 10.141 1.00 67.94 166 ARG A N 1
ATOM 1248 C CA . ARG A 1 166 ? -21.274 6.291 10.362 1.00 67.94 166 ARG A CA 1
ATOM 1249 C C . ARG A 1 166 ? -21.115 5.484 9.056 1.00 67.94 166 ARG A C 1
ATOM 1251 O O . ARG A 1 166 ? -21.408 6.056 8.008 1.00 67.94 166 ARG A O 1
ATOM 1258 N N . PRO A 1 167 ? -20.649 4.219 9.123 1.00 60.47 167 PRO A N 1
ATOM 1259 C CA . PRO A 1 167 ? -20.628 3.306 7.981 1.00 60.47 167 PRO A CA 1
ATOM 1260 C C . PRO A 1 167 ? -22.046 2.961 7.525 1.00 60.47 167 PRO A C 1
ATOM 1262 O O . PRO A 1 167 ? -22.950 2.960 8.398 1.00 60.47 167 PRO A O 1
#

pLDDT: mean 94.61, std 5.76, range [60.47, 98.44]

Radius of gyration: 15.27 Å; Cα contacts (8 Å, |Δi|>4): 268; chains: 1; bounding box: 38×36×37 Å

Foldseek 3Di:
DEEEFLQQLLLCQLLVNNVVLLVPDPDQYEFEPVSLCVLCVPVPDSSNVSVVVCVVVNSYYYDYQDCVVQLVVLCVVQVDDSRLSSRVSVCVVVVPQEYEDDDPSSVVVCVVVVHHYAYNLRSLLVCLVVVVDQLVSSLSSLVSSVVRDDDDPVSSVVSNVSSPDHD